Protein AF-A0A8J2HJV4-F1 (afdb_monomer_lite)

Radius of gyration: 29.87 Å; chains: 1; bounding box: 60×46×92 Å

Sequence (138 aa):
MVEAMRQSIADMIKGIERYNPVHLPTLEQYVDVQTRENAYDLEANLTVLKLYQLNPQSFKNDVTAQILLKALTNLPHTDFVLCKCLLSEKIHWVKKYGWQEQSKNVIFIANQDENIKTKNITEKIDFENVAGLMAACL

Organism: Cotesia congregata (NCBI:txid51543)

Foldseek 3Di:
DLVVLVVVVVVCCPDPNLQPCVCLVVLLVSLVVCLVVVHDDLVSLLSNLVNCLVPVPPDDPVSLVSSLVSQVVPPPDCSNVSSVVSVPCVCVVCVVQVWDDDPDDDIHRDDPVVVPDDPPPDPPPDVVVCVVVVVVPD

Secondary structure (DSSP, 8-state):
-HHHHHHHHHHHTSGGGGG-GGGHHHHHHHHHHHHHTT---HHHHHHHHHHHHH-GGG--HHHHHHHHHHHHHTTTSTHHHHHHHHH-THHHHHHHTT-EEETTTEEE---GGGG-----------HHHHHHHHGGG-

InterPro domains:
  IPR009374 Eukaryotic translation initiation factor 3 subunit K [PTHR13022] (4-90)
  IPR016020 Translation initiation factor 3, subunit 12, N-terminal, eukaryotic [G3DSA:1.25.40.250] (1-130)
  IPR016024 Armadillo-type fold [SSF48371] (1-93)
  IPR036390 Winged helix DNA-binding domain superfamily [SSF46785] (92-135)

pLDDT: mean 73.89, std 13.97, range [44.97, 90.81]

Structure (mmCIF, N/CA/C/O backbone):
data_AF-A0A8J2HJV4-F1
#
_entry.id   AF-A0A8J2HJV4-F1
#
loop_
_atom_site.group_PDB
_atom_site.id
_atom_site.type_symbol
_atom_site.label_atom_id
_atom_site.label_alt_id
_atom_site.label_comp_id
_atom_site.label_asym_id
_atom_site.label_entity_id
_atom_site.label_seq_id
_atom_site.pdbx_PDB_ins_code
_atom_site.Cartn_x
_atom_site.Cartn_y
_atom_site.Cartn_z
_atom_site.occupancy
_atom_site.B_iso_or_equiv
_atom_site.auth_seq_id
_atom_site.auth_comp_id
_atom_site.auth_asym_id
_atom_site.auth_atom_id
_atom_site.pdbx_PDB_model_num
ATOM 1 N N . MET A 1 1 ? 15.194 -1.310 -20.869 1.00 66.50 1 MET A N 1
ATOM 2 C CA . MET A 1 1 ? 15.569 -0.024 -20.225 1.00 66.50 1 MET A CA 1
ATOM 3 C C . MET A 1 1 ? 15.377 -0.106 -18.711 1.00 66.50 1 MET A C 1
ATOM 5 O O . MET A 1 1 ? 16.105 0.540 -17.959 1.00 66.50 1 MET A O 1
ATOM 9 N N . VAL A 1 2 ? 14.451 -0.965 -18.271 1.00 74.88 2 VAL A N 1
ATOM 10 C CA . VAL A 1 2 ? 14.159 -1.275 -16.871 1.00 74.88 2 VAL A CA 1
ATOM 11 C C . VAL A 1 2 ? 15.371 -1.654 -16.030 1.00 74.88 2 VAL A C 1
ATOM 13 O O . VAL A 1 2 ? 15.438 -1.192 -14.906 1.00 74.88 2 VAL A O 1
ATOM 16 N N . GLU A 1 3 ? 16.325 -2.456 -16.506 1.00 75.62 3 GLU A N 1
ATOM 17 C CA . GLU A 1 3 ? 17.417 -2.947 -15.640 1.00 75.62 3 GLU A CA 1
ATOM 18 C C . GLU A 1 3 ? 18.335 -1.825 -15.133 1.00 75.62 3 GLU A C 1
ATOM 20 O O . GLU A 1 3 ? 18.703 -1.808 -13.960 1.00 75.62 3 GLU A O 1
ATOM 25 N N . ALA A 1 4 ? 18.630 -0.833 -15.978 1.00 79.94 4 ALA A N 1
ATOM 26 C CA . ALA A 1 4 ? 19.395 0.345 -15.572 1.00 79.94 4 ALA A CA 1
ATOM 27 C C . ALA A 1 4 ? 18.608 1.215 -14.575 1.00 79.94 4 ALA A C 1
ATOM 29 O O . ALA A 1 4 ? 19.161 1.670 -13.572 1.00 79.94 4 ALA A O 1
ATOM 30 N N . MET A 1 5 ? 17.300 1.403 -14.810 1.00 82.44 5 MET A N 1
ATOM 31 C CA . MET A 1 5 ? 16.428 2.102 -13.859 1.00 82.44 5 MET A CA 1
ATOM 32 C C . MET A 1 5 ? 16.299 1.328 -12.549 1.00 82.44 5 MET A C 1
ATOM 34 O O . MET A 1 5 ? 16.360 1.937 -11.493 1.00 82.44 5 MET A O 1
ATOM 38 N N . ARG A 1 6 ? 16.194 0.000 -12.592 1.00 85.69 6 ARG A N 1
ATOM 39 C CA . ARG A 1 6 ? 16.094 -0.870 -11.420 1.00 85.69 6 ARG A CA 1
ATOM 40 C C . ARG A 1 6 ? 17.275 -0.677 -10.489 1.00 85.69 6 ARG A C 1
ATOM 42 O O . ARG A 1 6 ? 17.086 -0.542 -9.288 1.00 85.69 6 ARG A O 1
ATOM 49 N N . GLN A 1 7 ? 18.483 -0.635 -11.040 1.00 84.81 7 GLN A N 1
ATOM 50 C CA . GLN A 1 7 ? 19.688 -0.441 -10.244 1.00 84.81 7 GLN A CA 1
ATOM 51 C C . GLN A 1 7 ? 19.735 0.962 -9.626 1.00 84.81 7 GLN A C 1
ATOM 53 O O . GLN A 1 7 ? 19.989 1.099 -8.433 1.00 84.81 7 GLN A O 1
ATOM 58 N N . SER A 1 8 ? 19.373 1.989 -10.401 1.00 86.19 8 SER A N 1
ATOM 59 C CA . SER A 1 8 ? 19.259 3.360 -9.896 1.00 86.19 8 SER A CA 1
ATOM 60 C C . SER A 1 8 ? 18.186 3.503 -8.810 1.00 86.19 8 SER A C 1
ATOM 62 O O . SER A 1 8 ? 18.425 4.182 -7.816 1.00 86.19 8 SER A O 1
ATOM 64 N N . ILE A 1 9 ? 17.031 2.853 -8.971 1.00 87.00 9 ILE A N 1
ATOM 65 C CA . ILE A 1 9 ? 15.942 2.844 -7.990 1.00 87.00 9 ILE A CA 1
ATOM 66 C C . ILE A 1 9 ? 16.369 2.087 -6.735 1.00 87.00 9 ILE A C 1
ATOM 68 O O . ILE A 1 9 ? 16.154 2.592 -5.640 1.00 87.00 9 ILE A O 1
ATOM 72 N N . ALA A 1 10 ? 17.027 0.934 -6.874 1.00 86.56 10 ALA A N 1
ATOM 73 C CA . ALA A 1 10 ? 17.544 0.163 -5.748 1.00 86.56 10 ALA A CA 1
ATOM 74 C C . ALA A 1 10 ? 18.566 0.961 -4.924 1.00 86.56 10 ALA A C 1
ATOM 76 O O . ALA A 1 10 ? 18.557 0.879 -3.699 1.00 86.56 10 ALA A O 1
ATOM 77 N N . ASP A 1 11 ? 19.420 1.761 -5.567 1.00 86.81 11 ASP A N 1
ATOM 78 C CA . ASP A 1 11 ? 20.338 2.658 -4.862 1.00 86.81 11 ASP A CA 1
ATOM 79 C C . ASP A 1 11 ? 19.619 3.867 -4.242 1.00 86.81 11 ASP A C 1
ATOM 81 O O . ASP A 1 11 ? 19.961 4.277 -3.134 1.00 86.81 11 ASP A O 1
ATOM 85 N N . MET A 1 12 ? 18.584 4.392 -4.903 1.00 83.50 12 MET A N 1
ATOM 86 C CA . MET A 1 12 ? 17.771 5.515 -4.420 1.00 83.50 12 MET A CA 1
ATOM 87 C C . MET A 1 12 ? 16.926 5.158 -3.191 1.00 83.50 12 MET A C 1
ATOM 89 O O . MET A 1 12 ? 16.749 5.988 -2.305 1.00 83.50 12 MET A O 1
ATOM 93 N N . ILE A 1 13 ? 16.417 3.927 -3.104 1.00 83.25 13 ILE A N 1
ATOM 94 C CA . ILE A 1 13 ? 15.582 3.465 -1.982 1.00 83.25 13 ILE A CA 1
ATOM 95 C C . ILE A 1 13 ? 16.391 2.815 -0.849 1.00 83.25 13 ILE A C 1
ATOM 97 O O . ILE A 1 13 ? 15.805 2.255 0.081 1.00 83.25 13 ILE A O 1
ATOM 101 N N . LYS A 1 14 ? 17.729 2.896 -0.880 1.00 84.25 14 LYS A N 1
ATOM 102 C CA . LYS A 1 14 ? 18.583 2.417 0.216 1.00 84.25 14 LYS A CA 1
ATOM 103 C C . LYS A 1 14 ? 18.545 3.362 1.416 1.00 84.25 14 LYS A C 1
ATOM 105 O O . LYS A 1 14 ? 18.671 4.578 1.307 1.00 84.25 14 LYS A O 1
ATOM 110 N N . GLY A 1 15 ? 18.465 2.769 2.606 1.00 82.94 15 GLY A N 1
ATOM 111 C CA . GLY A 1 15 ? 18.585 3.496 3.868 1.00 82.94 15 GLY A CA 1
ATOM 112 C C . GLY A 1 15 ? 17.407 4.434 4.138 1.00 82.94 15 GLY A C 1
ATOM 113 O O . GLY A 1 15 ? 16.247 4.038 4.038 1.00 82.94 15 GLY A O 1
ATOM 114 N N . ILE A 1 16 ? 17.713 5.668 4.541 1.00 79.75 16 ILE A N 1
ATOM 115 C CA . ILE A 1 16 ? 16.722 6.666 4.975 1.00 79.75 16 ILE A CA 1
ATOM 116 C C . ILE A 1 16 ? 15.944 7.302 3.815 1.00 79.75 16 ILE A C 1
ATOM 118 O O . ILE A 1 16 ? 14.814 7.748 4.012 1.00 79.75 16 ILE A O 1
ATOM 122 N N . GLU A 1 17 ? 16.506 7.286 2.603 1.00 82.56 17 GLU A N 1
ATOM 123 C CA . GLU A 1 17 ? 15.908 7.912 1.417 1.00 82.56 17 GLU A CA 1
ATOM 124 C C . GLU A 1 17 ? 14.616 7.218 0.965 1.00 82.56 17 GLU A C 1
ATOM 126 O O . GLU A 1 17 ? 13.777 7.834 0.316 1.00 82.56 17 GLU A O 1
ATOM 131 N N . ARG A 1 18 ? 14.373 5.975 1.396 1.00 82.62 18 ARG A N 1
ATOM 132 C CA . ARG A 1 18 ? 13.139 5.225 1.111 1.00 82.62 18 ARG A CA 1
ATOM 133 C C . ARG A 1 18 ? 11.852 5.961 1.506 1.00 82.62 18 ARG A C 1
ATOM 135 O O . ARG A 1 18 ? 10.795 5.694 0.940 1.00 82.62 18 ARG A O 1
ATOM 142 N N . TYR A 1 19 ? 11.927 6.850 2.494 1.00 83.06 19 TYR A N 1
ATOM 143 C CA . TYR A 1 19 ? 10.780 7.600 3.011 1.00 83.06 19 TYR A CA 1
ATOM 144 C C . TYR A 1 19 ? 10.688 9.026 2.463 1.00 83.06 19 TYR A C 1
ATOM 146 O O . TYR A 1 19 ? 9.786 9.770 2.845 1.00 83.06 19 TYR A O 1
ATOM 154 N N . ASN A 1 20 ? 11.606 9.413 1.579 1.00 85.25 20 ASN A N 1
ATOM 155 C CA . ASN A 1 20 ? 11.635 10.743 1.004 1.00 85.25 20 ASN A CA 1
ATOM 156 C C . ASN A 1 20 ? 10.529 10.878 -0.067 1.00 85.25 20 ASN A C 1
ATOM 158 O O . ASN A 1 20 ? 10.572 10.186 -1.090 1.00 85.25 20 ASN A O 1
ATOM 162 N N . PRO A 1 21 ? 9.533 11.766 0.127 1.00 81.62 21 PRO A N 1
ATOM 163 C CA . PRO A 1 21 ? 8.424 11.929 -0.813 1.00 81.62 21 PRO A CA 1
ATOM 164 C C . PRO A 1 21 ? 8.860 12.499 -2.170 1.00 81.62 21 PRO A C 1
ATOM 166 O O . PRO A 1 21 ? 8.108 12.394 -3.136 1.00 81.62 21 PRO A O 1
ATOM 169 N N . VAL A 1 22 ? 10.068 13.067 -2.274 1.00 87.75 22 VAL A N 1
ATOM 170 C CA . VAL A 1 22 ? 10.624 13.584 -3.536 1.00 87.75 22 VAL A CA 1
ATOM 171 C C . VAL A 1 22 ? 10.830 12.470 -4.565 1.00 87.75 22 VAL A C 1
ATOM 173 O O . VAL A 1 22 ? 10.709 12.722 -5.760 1.00 87.75 22 VAL A O 1
ATOM 176 N N . HIS A 1 23 ? 11.073 11.231 -4.125 1.00 85.62 23 HIS A N 1
ATOM 177 C CA . HIS A 1 23 ? 11.308 10.091 -5.023 1.00 85.62 23 HIS A CA 1
ATOM 178 C C . HIS A 1 23 ? 10.020 9.481 -5.585 1.00 85.62 23 HIS A C 1
ATOM 180 O O . HIS A 1 23 ? 10.066 8.686 -6.524 1.00 85.62 23 HIS A O 1
ATOM 186 N N . LEU A 1 24 ? 8.863 9.863 -5.040 1.00 87.31 24 LEU A N 1
ATOM 187 C CA . LEU A 1 24 ? 7.558 9.332 -5.424 1.00 87.31 24 LEU A CA 1
ATOM 188 C C . LEU A 1 24 ? 7.269 9.456 -6.937 1.00 87.31 24 LEU A C 1
ATOM 190 O O . LEU A 1 24 ? 6.915 8.440 -7.530 1.00 87.31 24 LEU A O 1
ATOM 194 N N . PRO A 1 25 ? 7.468 10.610 -7.611 1.00 89.81 25 PRO A N 1
ATOM 195 C CA . PRO A 1 25 ? 7.172 10.738 -9.042 1.00 89.81 25 PRO A CA 1
ATOM 196 C C . PRO A 1 25 ? 8.061 9.839 -9.912 1.00 89.81 25 PRO A C 1
ATOM 198 O O . PRO A 1 25 ? 7.597 9.253 -10.889 1.00 89.81 25 PRO A O 1
ATOM 201 N N . THR A 1 26 ? 9.333 9.686 -9.533 1.00 90.19 26 THR A N 1
ATOM 202 C CA . THR A 1 26 ? 10.288 8.808 -10.221 1.00 90.19 26 THR A CA 1
ATOM 203 C C . THR A 1 26 ? 9.877 7.343 -10.087 1.00 90.19 26 THR A C 1
ATOM 205 O O . THR A 1 26 ? 9.916 6.591 -11.062 1.00 90.19 26 THR A O 1
ATOM 208 N N . LEU A 1 27 ? 9.439 6.937 -8.893 1.00 89.62 27 LEU A N 1
ATOM 209 C CA . LEU A 1 27 ? 8.946 5.586 -8.640 1.00 89.62 27 LEU A CA 1
ATOM 210 C C . LEU A 1 27 ? 7.633 5.303 -9.388 1.00 89.62 27 LEU A C 1
ATOM 212 O O . LEU A 1 27 ? 7.471 4.219 -9.937 1.00 89.62 27 LEU A O 1
ATOM 216 N N . GLU A 1 28 ? 6.717 6.269 -9.468 1.00 90.81 28 GLU A N 1
ATOM 217 C CA . GLU A 1 28 ? 5.480 6.146 -10.252 1.00 90.81 28 GLU A CA 1
ATOM 218 C C . GLU A 1 28 ? 5.769 5.960 -11.745 1.00 90.81 28 GLU A C 1
ATOM 220 O O . GLU A 1 28 ? 5.197 5.078 -12.387 1.00 90.81 28 GLU A O 1
ATOM 225 N N . GLN A 1 29 ? 6.702 6.742 -12.294 1.00 90.75 29 GLN A N 1
ATOM 226 C CA . GLN A 1 29 ? 7.149 6.568 -13.673 1.00 90.75 29 GLN A CA 1
ATOM 227 C C . GLN A 1 29 ? 7.792 5.191 -13.875 1.00 90.75 29 GLN A C 1
ATOM 229 O O . GLN A 1 29 ? 7.559 4.541 -14.894 1.00 90.75 29 GLN A O 1
ATOM 234 N N . TYR A 1 30 ? 8.564 4.708 -12.900 1.00 90.75 30 TYR A N 1
ATOM 235 C CA . TYR A 1 30 ? 9.136 3.366 -12.946 1.0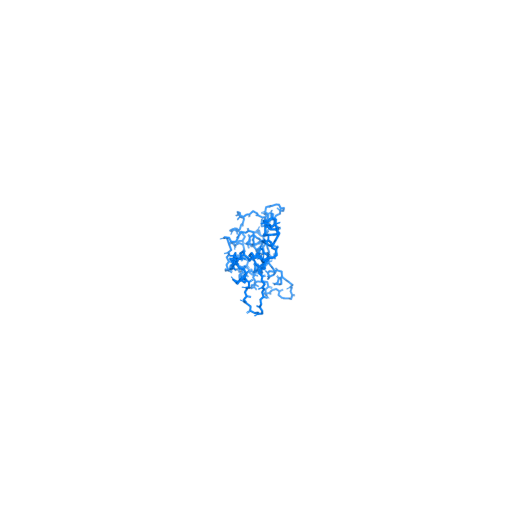0 90.75 30 TYR A CA 1
ATOM 236 C C . TYR A 1 30 ? 8.056 2.270 -12.936 1.00 90.75 30 TYR A C 1
ATOM 238 O O . TYR A 1 30 ? 8.200 1.284 -13.654 1.00 90.75 30 TYR A O 1
ATOM 246 N N . VAL A 1 31 ? 6.946 2.434 -12.207 1.00 90.50 31 VAL A N 1
ATOM 247 C CA . VAL A 1 31 ? 5.792 1.507 -12.248 1.00 90.50 31 VAL A CA 1
ATOM 248 C C . VAL A 1 31 ? 5.125 1.478 -13.632 1.00 90.50 31 VAL A C 1
ATOM 250 O O . VAL A 1 31 ? 4.788 0.398 -14.130 1.00 90.50 31 VAL A O 1
ATOM 253 N N . ASP A 1 32 ? 4.990 2.624 -14.302 1.00 90.50 32 ASP A N 1
ATOM 254 C CA . ASP A 1 32 ? 4.461 2.673 -15.675 1.00 90.50 32 ASP A CA 1
ATOM 255 C C . ASP A 1 32 ? 5.399 1.944 -16.655 1.00 90.50 32 ASP A C 1
ATOM 257 O O . ASP A 1 32 ? 4.971 1.090 -17.437 1.00 90.50 32 ASP A O 1
ATOM 261 N N . VAL A 1 33 ? 6.711 2.183 -16.547 1.00 90.31 33 VAL A N 1
ATOM 262 C CA . VAL A 1 33 ? 7.720 1.485 -17.359 1.00 90.31 33 VAL A CA 1
ATOM 263 C C . VAL A 1 33 ? 7.704 -0.025 -17.092 1.00 90.31 33 VAL A C 1
ATOM 265 O O . VAL A 1 33 ? 7.730 -0.805 -18.043 1.00 90.31 33 VAL A O 1
ATOM 268 N N . GLN A 1 34 ? 7.580 -0.461 -15.832 1.00 88.56 34 GLN A N 1
ATOM 269 C CA . GLN A 1 34 ? 7.413 -1.878 -15.487 1.00 88.56 34 GLN A CA 1
ATOM 270 C C . GLN A 1 34 ? 6.203 -2.493 -16.206 1.00 88.56 34 GLN A C 1
ATOM 272 O O . GLN A 1 34 ? 6.243 -3.656 -16.617 1.00 88.56 34 GLN A O 1
ATOM 277 N N . THR A 1 35 ? 5.110 -1.740 -16.351 1.00 86.50 35 THR A N 1
ATOM 278 C CA . THR A 1 35 ? 3.881 -2.198 -17.019 1.00 86.50 35 THR A CA 1
ATOM 279 C C . THR A 1 35 ? 4.069 -2.336 -18.522 1.00 86.50 35 THR A C 1
ATOM 281 O O . THR A 1 35 ? 3.620 -3.328 -19.093 1.00 86.50 35 THR A O 1
ATOM 284 N N . ARG A 1 36 ? 4.814 -1.424 -19.150 1.00 88.00 36 ARG A N 1
ATOM 285 C CA . ARG A 1 36 ? 5.116 -1.469 -20.589 1.00 88.00 36 ARG A CA 1
ATOM 286 C C . ARG A 1 36 ? 6.152 -2.530 -20.961 1.00 88.00 36 ARG A C 1
ATOM 288 O O . ARG A 1 36 ? 5.973 -3.218 -21.958 1.00 88.00 36 ARG A O 1
ATOM 295 N N . GLU A 1 37 ? 7.216 -2.679 -20.171 1.00 88.31 37 GLU A N 1
ATOM 296 C CA . GLU A 1 37 ? 8.302 -3.644 -20.434 1.00 88.31 37 GLU A CA 1
ATOM 297 C C . GLU A 1 37 ? 8.028 -5.041 -19.838 1.00 88.31 37 GLU A C 1
ATOM 299 O O . GLU A 1 37 ? 8.898 -5.906 -19.877 1.00 88.31 37 GLU A O 1
ATOM 304 N N . ASN A 1 38 ? 6.835 -5.282 -19.277 1.00 84.50 38 ASN A N 1
ATOM 305 C CA . ASN A 1 38 ? 6.471 -6.524 -18.580 1.00 84.50 38 ASN A CA 1
ATOM 306 C C . ASN A 1 38 ? 7.497 -6.968 -17.513 1.00 84.50 38 ASN A C 1
ATOM 308 O O . ASN A 1 38 ? 7.758 -8.153 -17.317 1.00 84.50 38 ASN A O 1
ATOM 312 N N . ALA A 1 39 ? 8.079 -6.002 -16.806 1.00 86.69 39 ALA A N 1
ATOM 313 C CA . ALA A 1 39 ? 9.013 -6.254 -15.719 1.00 86.69 39 ALA A CA 1
ATOM 314 C C . ALA A 1 39 ? 8.322 -6.158 -14.358 1.00 86.69 39 ALA A C 1
ATOM 316 O O . ALA A 1 39 ? 7.247 -5.567 -14.232 1.00 86.69 39 ALA A O 1
ATOM 317 N N . TYR A 1 40 ? 8.934 -6.723 -13.324 1.00 87.00 40 TYR A N 1
ATOM 318 C CA . TYR A 1 40 ? 8.363 -6.698 -11.986 1.00 87.00 40 TYR A CA 1
ATOM 319 C C . TYR A 1 40 ? 9.425 -6.494 -10.917 1.00 87.00 40 TYR A C 1
ATOM 321 O O . TYR A 1 40 ? 10.384 -7.259 -10.820 1.00 87.00 40 TYR A O 1
ATOM 329 N N . ASP A 1 41 ? 9.205 -5.474 -10.097 1.00 89.44 41 ASP A N 1
ATOM 330 C CA . ASP A 1 41 ? 10.045 -5.128 -8.965 1.00 89.44 41 ASP A CA 1
ATOM 331 C C . ASP A 1 41 ? 9.188 -4.903 -7.715 1.00 89.44 41 ASP A C 1
ATOM 333 O O . ASP A 1 41 ? 8.597 -3.841 -7.503 1.00 89.44 41 ASP A O 1
ATOM 337 N N . LEU A 1 42 ? 9.105 -5.938 -6.878 1.00 86.69 42 LEU A N 1
ATOM 338 C CA . LEU A 1 42 ? 8.304 -5.907 -5.658 1.00 86.69 42 LEU A CA 1
ATOM 339 C C . LEU A 1 42 ? 8.778 -4.824 -4.678 1.00 86.69 42 LEU A C 1
ATOM 341 O O . LEU A 1 42 ? 7.951 -4.184 -4.034 1.00 86.69 42 LEU A O 1
ATOM 345 N N . GLU A 1 43 ? 10.085 -4.604 -4.546 1.00 88.19 43 GLU A N 1
ATOM 346 C CA . GLU A 1 43 ? 10.628 -3.693 -3.534 1.00 88.19 43 GLU A CA 1
ATOM 347 C C . GLU A 1 43 ? 10.275 -2.235 -3.846 1.00 88.19 43 GLU A C 1
ATOM 349 O O . GLU A 1 43 ? 9.834 -1.489 -2.960 1.00 88.19 43 GLU A O 1
ATOM 354 N N . ALA A 1 44 ? 10.377 -1.854 -5.121 1.00 89.31 44 ALA A N 1
ATOM 355 C CA . ALA A 1 44 ? 9.922 -0.556 -5.605 1.00 89.31 44 ALA A CA 1
ATOM 356 C C . ALA A 1 44 ? 8.403 -0.396 -5.420 1.00 89.31 44 ALA A C 1
ATOM 358 O O . ALA A 1 44 ? 7.949 0.607 -4.866 1.00 89.31 44 ALA A O 1
ATOM 359 N N . ASN A 1 45 ? 7.624 -1.416 -5.794 1.00 89.94 45 ASN A N 1
ATOM 360 C CA . ASN A 1 45 ? 6.164 -1.408 -5.683 1.00 89.94 45 ASN A CA 1
ATOM 361 C C . ASN A 1 45 ? 5.692 -1.239 -4.228 1.00 89.94 45 ASN A C 1
ATOM 363 O O . ASN A 1 45 ? 4.833 -0.404 -3.940 1.00 89.94 45 ASN A O 1
ATOM 367 N N . LEU A 1 46 ? 6.289 -1.970 -3.282 1.00 88.31 46 LEU A N 1
ATOM 368 C CA . LEU A 1 46 ? 5.986 -1.824 -1.855 1.00 88.31 46 LEU A CA 1
ATOM 369 C C . LEU A 1 46 ? 6.420 -0.457 -1.313 1.00 88.31 46 LEU A C 1
ATOM 371 O O . LEU A 1 46 ? 5.759 0.082 -0.428 1.00 88.31 46 LEU A O 1
ATOM 375 N N . THR A 1 47 ? 7.511 0.113 -1.824 1.00 89.56 47 THR A N 1
ATOM 376 C CA . THR A 1 47 ? 7.983 1.444 -1.415 1.00 89.56 47 THR A CA 1
ATOM 377 C C . THR A 1 47 ? 7.030 2.546 -1.872 1.00 89.56 47 THR A C 1
ATOM 379 O O . THR A 1 47 ? 6.704 3.412 -1.063 1.00 89.56 47 THR A O 1
ATOM 382 N N . VAL A 1 48 ? 6.485 2.469 -3.092 1.00 89.75 48 VAL A N 1
ATOM 383 C CA . VAL A 1 48 ? 5.420 3.380 -3.558 1.00 89.75 48 VAL A CA 1
ATOM 384 C C . VAL A 1 48 ? 4.208 3.310 -2.635 1.00 89.75 48 VAL A C 1
ATOM 386 O O . VAL A 1 48 ? 3.770 4.333 -2.112 1.00 89.75 48 VAL A O 1
ATOM 389 N N . LEU A 1 49 ? 3.714 2.098 -2.358 1.00 87.44 49 LEU A N 1
ATOM 390 C CA . LEU A 1 49 ? 2.584 1.898 -1.449 1.00 87.44 49 LEU A CA 1
ATOM 391 C C . LEU A 1 49 ? 2.881 2.428 -0.040 1.00 87.44 49 LEU A C 1
ATOM 393 O O . LEU A 1 49 ? 2.009 3.009 0.602 1.00 87.44 49 LEU A O 1
ATOM 397 N N . LYS A 1 50 ? 4.119 2.277 0.443 1.00 87.31 50 LYS A N 1
ATOM 398 C CA . LYS A 1 50 ? 4.532 2.784 1.755 1.00 87.31 50 LYS A CA 1
ATOM 399 C C . LYS A 1 50 ? 4.613 4.310 1.801 1.00 87.31 50 LYS A C 1
ATOM 401 O O . LYS A 1 50 ? 4.213 4.904 2.798 1.00 87.31 50 LYS A O 1
ATOM 406 N N . LEU A 1 51 ? 5.097 4.952 0.742 1.00 86.88 51 LEU A N 1
ATOM 407 C CA . LEU A 1 51 ? 5.127 6.412 0.634 1.00 86.88 51 LEU A CA 1
ATOM 408 C C . LEU A 1 51 ? 3.718 7.003 0.548 1.00 86.88 51 LEU A C 1
ATOM 410 O O . LEU A 1 51 ? 3.464 8.044 1.152 1.00 86.88 51 LEU A O 1
ATOM 414 N N . TYR A 1 52 ? 2.807 6.313 -0.136 1.00 86.06 52 TYR A N 1
ATOM 415 C CA . TYR A 1 52 ? 1.383 6.635 -0.176 1.00 86.06 52 TYR A CA 1
ATOM 416 C C . TYR A 1 52 ? 0.704 6.539 1.201 1.00 86.06 52 TYR A C 1
ATOM 418 O O . TYR A 1 52 ? -0.106 7.406 1.517 1.00 86.06 52 TYR A O 1
ATOM 426 N N . GLN A 1 53 ? 1.076 5.569 2.050 1.00 81.12 53 GLN A N 1
ATOM 427 C CA . GLN A 1 53 ? 0.626 5.527 3.456 1.00 81.12 53 GLN A CA 1
ATOM 428 C C . GLN A 1 53 ? 1.110 6.746 4.258 1.00 81.12 53 GLN A C 1
ATOM 430 O O . GLN A 1 53 ? 0.370 7.342 5.036 1.00 81.12 53 GLN A O 1
ATOM 435 N N . LEU A 1 54 ? 2.382 7.121 4.087 1.00 82.06 54 LEU A N 1
ATOM 436 C CA . LEU A 1 54 ? 2.980 8.237 4.828 1.00 82.06 54 LEU A CA 1
ATOM 437 C C . LEU A 1 54 ? 2.460 9.599 4.359 1.00 82.06 54 LEU A C 1
ATOM 439 O O . LEU A 1 54 ? 2.385 10.533 5.155 1.00 82.06 54 LEU A O 1
ATOM 443 N N . ASN A 1 55 ? 2.088 9.705 3.083 1.00 82.75 55 ASN A N 1
ATOM 444 C CA . ASN A 1 55 ? 1.627 10.936 2.454 1.00 82.75 55 ASN A CA 1
ATOM 445 C C . ASN A 1 55 ? 0.271 10.708 1.765 1.00 82.75 55 ASN A C 1
ATOM 447 O O . ASN A 1 55 ? 0.214 10.579 0.541 1.00 82.75 55 ASN A O 1
ATOM 451 N N . PRO A 1 56 ? -0.849 10.739 2.512 1.00 78.56 56 PRO A N 1
ATOM 452 C CA . PRO A 1 56 ? -2.179 10.514 1.941 1.00 78.56 56 PRO A CA 1
ATOM 453 C C . PRO A 1 56 ? -2.550 11.492 0.814 1.00 78.56 56 PRO A C 1
ATOM 455 O O . PRO A 1 56 ? -3.369 11.175 -0.040 1.00 78.56 56 PRO A O 1
ATOM 458 N N . GLN A 1 57 ? -1.935 12.681 0.798 1.00 79.69 57 GLN A N 1
ATOM 459 C CA . GLN A 1 57 ? -2.162 13.722 -0.213 1.00 79.69 57 GLN A CA 1
ATOM 460 C C . GLN A 1 57 ? -1.629 13.347 -1.601 1.00 79.69 57 GLN A C 1
ATOM 462 O O . GLN A 1 57 ? -2.101 13.880 -2.600 1.00 79.69 57 GLN A O 1
ATOM 467 N N . SER A 1 58 ? -0.636 12.457 -1.676 1.00 79.81 58 SER A N 1
ATOM 468 C CA . SER A 1 58 ? -0.037 12.035 -2.941 1.00 79.81 58 SER A CA 1
ATOM 469 C C . SER A 1 58 ? -0.572 10.693 -3.441 1.00 79.81 58 SER A C 1
ATOM 471 O 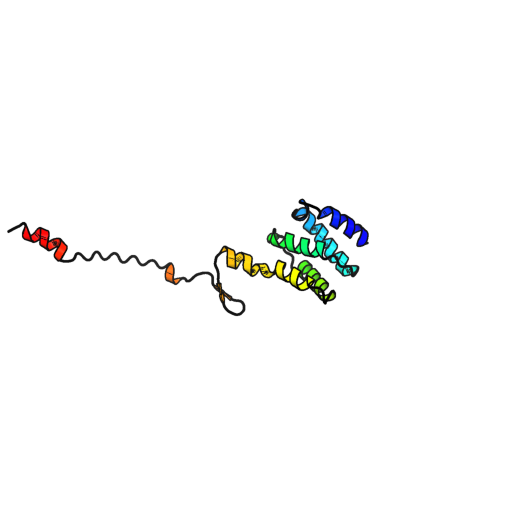O . SER A 1 58 ? -0.074 10.187 -4.440 1.00 79.81 58 SER A O 1
ATOM 473 N N . PHE A 1 59 ? -1.585 10.123 -2.779 1.00 82.94 59 PHE A N 1
ATOM 474 C CA . PHE A 1 59 ? -2.170 8.827 -3.118 1.00 82.94 59 PHE A CA 1
ATOM 475 C C . PHE A 1 59 ? -2.789 8.814 -4.526 1.00 82.94 59 PHE A C 1
ATOM 477 O O . PHE A 1 59 ? -3.718 9.575 -4.809 1.00 82.94 59 PHE A O 1
ATOM 484 N N . LYS A 1 60 ? -2.325 7.907 -5.401 1.00 83.81 60 LYS A N 1
ATOM 485 C CA . LYS A 1 60 ? -2.893 7.702 -6.746 1.00 83.81 60 LYS A CA 1
ATOM 486 C C . LYS A 1 60 ? -3.499 6.311 -6.896 1.00 83.81 60 LYS A C 1
ATOM 488 O O . LYS A 1 60 ? -2.818 5.289 -6.762 1.00 83.81 60 LYS A O 1
ATOM 493 N N . ASN A 1 61 ? -4.783 6.285 -7.253 1.00 83.12 61 ASN A N 1
ATOM 494 C CA . ASN A 1 61 ? -5.531 5.052 -7.501 1.00 83.12 61 ASN A CA 1
ATOM 495 C C . ASN A 1 61 ? -4.984 4.271 -8.703 1.00 83.12 61 ASN A C 1
ATOM 497 O O . ASN A 1 61 ? -4.869 3.050 -8.628 1.00 83.12 61 ASN A O 1
ATOM 501 N N . ASP A 1 62 ? -4.603 4.962 -9.780 1.00 86.12 62 ASP A N 1
ATOM 502 C CA . ASP A 1 62 ? -4.168 4.319 -11.027 1.00 86.12 62 ASP A CA 1
ATOM 503 C C . ASP A 1 62 ? -2.873 3.521 -10.838 1.00 86.12 62 ASP A C 1
ATOM 505 O O . ASP A 1 62 ? -2.803 2.342 -11.182 1.00 86.12 62 ASP A O 1
ATOM 509 N N . VAL A 1 63 ? -1.869 4.136 -10.205 1.00 88.06 63 VAL A N 1
ATOM 510 C CA . VAL A 1 63 ? -0.577 3.494 -9.907 1.00 88.06 63 VAL A CA 1
ATOM 511 C C . VAL A 1 63 ? -0.776 2.316 -8.950 1.00 88.06 63 VAL A C 1
ATOM 513 O O . VAL A 1 63 ? -0.225 1.235 -9.151 1.00 88.06 63 VAL A O 1
ATOM 516 N N . THR A 1 64 ? -1.628 2.488 -7.939 1.00 87.88 64 THR A N 1
ATOM 517 C CA . THR A 1 64 ? -1.985 1.427 -6.991 1.00 87.88 64 THR A CA 1
ATOM 518 C C . THR A 1 64 ? -2.630 0.225 -7.688 1.00 87.88 64 THR A C 1
ATOM 520 O O . THR A 1 64 ? -2.267 -0.923 -7.418 1.00 87.88 64 THR A O 1
ATOM 523 N N . ALA A 1 65 ? -3.569 0.469 -8.605 1.00 85.00 65 ALA A N 1
ATOM 524 C CA . ALA A 1 65 ? -4.221 -0.583 -9.375 1.00 85.00 65 ALA A CA 1
ATOM 525 C C . ALA A 1 65 ? -3.222 -1.324 -10.274 1.00 85.00 65 ALA A C 1
ATOM 527 O O . ALA A 1 65 ? -3.248 -2.552 -10.317 1.00 85.00 65 ALA A O 1
ATOM 528 N N . GLN A 1 66 ? -2.299 -0.608 -10.925 1.00 88.69 66 GLN A N 1
ATOM 529 C CA . GLN A 1 66 ? -1.232 -1.212 -11.732 1.00 88.69 66 GLN A CA 1
ATOM 530 C C . GLN A 1 66 ? -0.328 -2.129 -10.898 1.00 88.69 66 GLN A C 1
ATOM 532 O O . GLN A 1 66 ? -0.061 -3.260 -11.305 1.00 88.69 66 GLN A O 1
ATOM 537 N N . ILE A 1 67 ? 0.084 -1.686 -9.706 1.00 89.06 67 ILE A N 1
ATOM 538 C CA . ILE A 1 67 ? 0.886 -2.495 -8.775 1.00 89.06 67 ILE A CA 1
ATOM 539 C C . ILE A 1 67 ? 0.136 -3.772 -8.374 1.00 89.06 67 ILE A C 1
ATOM 541 O O . ILE A 1 67 ? 0.710 -4.862 -8.392 1.00 89.06 67 ILE A O 1
ATOM 545 N N . LEU A 1 68 ? -1.152 -3.663 -8.036 1.00 85.25 68 LEU A N 1
ATOM 546 C CA . LEU A 1 68 ? -1.975 -4.813 -7.655 1.00 85.25 68 LEU A CA 1
ATOM 547 C C . LEU A 1 68 ? -2.179 -5.795 -8.810 1.00 85.25 68 LEU A C 1
ATOM 549 O O . LEU A 1 68 ? -2.056 -7.002 -8.607 1.00 85.25 68 LEU A O 1
ATOM 553 N N . LEU A 1 69 ? -2.469 -5.293 -10.011 1.00 84.44 69 LEU A N 1
ATOM 554 C CA . LEU A 1 69 ? -2.615 -6.116 -11.211 1.00 84.44 69 LEU A CA 1
ATOM 555 C C . LEU A 1 69 ? -1.318 -6.869 -11.509 1.00 84.44 69 LEU A C 1
ATOM 557 O O . LEU A 1 69 ? -1.353 -8.070 -11.758 1.00 84.44 69 LEU A O 1
ATOM 561 N N . LYS A 1 70 ? -0.168 -6.202 -11.385 1.00 85.31 70 LYS A N 1
ATOM 562 C CA . LYS A 1 70 ? 1.142 -6.844 -11.530 1.00 85.31 70 LYS A CA 1
ATOM 563 C C . LYS A 1 70 ? 1.439 -7.889 -10.459 1.00 85.31 70 LYS A C 1
ATOM 565 O O . LYS A 1 70 ? 2.010 -8.934 -10.759 1.00 85.31 70 LYS A O 1
ATOM 570 N N . ALA A 1 71 ? 1.039 -7.640 -9.218 1.00 84.94 71 ALA A N 1
ATOM 571 C CA . ALA A 1 71 ? 1.164 -8.633 -8.158 1.00 84.94 71 ALA A CA 1
ATOM 572 C C . ALA A 1 71 ? 0.278 -9.867 -8.430 1.00 84.94 71 ALA A C 1
ATOM 574 O O . ALA A 1 71 ? 0.691 -10.988 -8.145 1.00 84.94 71 ALA A O 1
ATOM 575 N N . LEU A 1 72 ? -0.905 -9.685 -9.037 1.00 78.75 72 LEU A N 1
ATOM 576 C CA . LEU A 1 72 ? -1.779 -10.788 -9.463 1.00 78.75 72 LEU A CA 1
ATOM 577 C C . LEU A 1 72 ? -1.200 -11.591 -10.631 1.00 78.75 72 LEU A C 1
ATOM 579 O O . LEU A 1 72 ? -1.397 -12.803 -10.685 1.00 78.75 72 LEU A O 1
ATOM 583 N N . THR A 1 73 ? -0.470 -10.955 -11.552 1.00 81.94 73 THR A N 1
ATOM 584 C CA . THR A 1 73 ? 0.182 -11.680 -12.656 1.00 81.94 73 THR A CA 1
ATOM 585 C C . THR A 1 73 ? 1.327 -12.583 -12.190 1.00 81.94 73 THR A C 1
ATOM 587 O O . THR A 1 73 ? 1.704 -13.490 -12.922 1.00 81.94 73 THR A O 1
ATOM 590 N N . ASN A 1 74 ? 1.826 -12.390 -10.963 1.00 74.62 74 ASN A N 1
ATOM 591 C CA . ASN A 1 74 ? 2.895 -13.186 -10.352 1.00 74.62 74 ASN A CA 1
ATOM 592 C C . ASN A 1 74 ? 2.393 -14.207 -9.313 1.00 74.62 74 ASN A C 1
ATOM 594 O O . ASN A 1 74 ? 3.138 -14.620 -8.421 1.00 74.62 74 ASN A O 1
ATOM 598 N N . LEU A 1 75 ? 1.135 -14.650 -9.409 1.00 63.59 75 LEU A N 1
ATOM 599 C CA . LEU A 1 75 ? 0.667 -15.804 -8.635 1.00 63.59 75 LEU A CA 1
ATOM 600 C C . LEU A 1 75 ? 1.549 -17.035 -8.938 1.00 63.59 75 LEU A C 1
ATOM 602 O O . LEU A 1 75 ? 1.901 -17.251 -10.098 1.00 63.59 75 LEU A O 1
ATOM 606 N N . PRO A 1 76 ? 1.922 -17.849 -7.930 1.00 60.75 76 PRO A N 1
ATOM 607 C CA . PRO A 1 76 ? 1.296 -18.011 -6.611 1.00 60.75 76 PRO A CA 1
ATOM 608 C C . PRO A 1 76 ? 1.954 -17.216 -5.460 1.00 60.75 76 PRO A C 1
ATOM 610 O O . PRO A 1 76 ? 1.711 -17.531 -4.294 1.00 60.75 76 PRO A O 1
ATOM 613 N N . HIS A 1 77 ? 2.801 -16.221 -5.741 1.00 67.81 77 HIS A N 1
ATOM 614 C CA . HIS A 1 77 ? 3.520 -15.488 -4.693 1.00 67.81 77 HIS A CA 1
ATOM 615 C C . HIS A 1 77 ? 2.586 -14.654 -3.793 1.00 67.81 77 HIS A C 1
ATOM 617 O O . HIS A 1 77 ? 1.549 -14.142 -4.216 1.00 67.81 77 HIS A O 1
ATOM 623 N N . THR A 1 78 ? 2.969 -14.491 -2.521 1.00 72.12 78 THR A N 1
ATOM 624 C CA . THR A 1 78 ? 2.209 -13.747 -1.494 1.00 72.12 78 THR A CA 1
ATOM 625 C C . THR A 1 78 ? 2.223 -12.228 -1.685 1.00 72.12 78 THR A C 1
ATOM 627 O O . THR A 1 78 ? 1.674 -11.492 -0.866 1.00 72.12 78 THR A O 1
ATOM 630 N N . ASP A 1 79 ? 2.830 -11.738 -2.758 1.00 79.50 79 ASP A N 1
ATOM 631 C CA . ASP A 1 79 ? 3.016 -10.321 -3.057 1.00 79.50 79 ASP A CA 1
ATOM 632 C C . ASP A 1 79 ? 1.697 -9.550 -3.097 1.00 79.50 79 ASP A C 1
ATOM 634 O O . ASP A 1 79 ? 1.591 -8.449 -2.557 1.00 79.50 79 ASP A O 1
ATOM 638 N N . PHE A 1 80 ? 0.649 -10.163 -3.655 1.00 79.69 80 PHE A N 1
ATOM 639 C CA . PHE A 1 80 ? -0.682 -9.562 -3.675 1.00 79.69 80 PHE A CA 1
ATOM 640 C C . PHE A 1 80 ? -1.232 -9.327 -2.260 1.00 79.69 80 PHE A C 1
ATOM 642 O O . PHE A 1 80 ? -1.862 -8.302 -1.991 1.00 79.69 80 PHE A O 1
ATOM 649 N N . VAL A 1 81 ? -0.955 -10.245 -1.327 1.00 80.44 81 VAL A N 1
ATOM 650 C CA . VAL A 1 81 ? -1.346 -10.105 0.083 1.00 80.44 81 VAL A CA 1
ATOM 651 C C . VAL A 1 81 ? -0.572 -8.960 0.735 1.00 80.44 81 VAL A C 1
ATOM 653 O O . VAL A 1 81 ? -1.174 -8.150 1.437 1.00 80.44 81 VAL A O 1
ATOM 656 N N . LEU A 1 82 ? 0.731 -8.839 0.460 1.00 79.81 82 LEU A N 1
ATOM 657 C CA . LEU A 1 82 ? 1.573 -7.758 0.986 1.00 79.81 82 LEU A CA 1
ATOM 658 C C . LEU A 1 82 ? 1.094 -6.379 0.509 1.00 79.81 82 LEU A C 1
ATOM 660 O O . LEU A 1 82 ? 0.913 -5.474 1.327 1.00 79.81 82 LEU A O 1
ATOM 664 N N . CYS A 1 83 ? 0.803 -6.236 -0.786 1.00 81.88 83 CYS A N 1
ATOM 665 C CA . CYS A 1 83 ? 0.250 -5.004 -1.349 1.00 81.88 83 CYS A CA 1
ATOM 666 C C . CYS A 1 83 ? -1.116 -4.662 -0.733 1.00 81.88 83 CYS A C 1
ATOM 668 O O . CYS A 1 83 ? -1.361 -3.520 -0.345 1.00 81.88 83 CYS A O 1
ATOM 670 N N . LYS A 1 84 ? -1.998 -5.657 -0.566 1.00 78.06 84 LYS A N 1
ATOM 671 C CA . LYS A 1 84 ? -3.314 -5.470 0.064 1.00 78.06 84 LYS A CA 1
ATOM 672 C C . LYS A 1 84 ? -3.209 -5.023 1.527 1.00 78.06 84 LYS A C 1
ATOM 674 O O . LYS A 1 84 ? -3.979 -4.161 1.948 1.00 78.06 84 LYS A O 1
ATOM 679 N N . CYS A 1 85 ? -2.259 -5.567 2.291 1.00 77.50 85 CYS A N 1
ATOM 680 C CA . CYS A 1 85 ? -2.010 -5.150 3.673 1.00 77.50 85 CYS A CA 1
ATOM 681 C C . CYS A 1 85 ? -1.628 -3.669 3.762 1.00 77.50 85 CYS A C 1
ATOM 683 O O . CYS A 1 85 ? -2.117 -2.971 4.650 1.00 77.50 85 CYS A O 1
ATOM 685 N N . LEU A 1 86 ? -0.813 -3.176 2.824 1.00 76.38 86 LEU A N 1
ATOM 686 C CA . LEU A 1 86 ? -0.426 -1.765 2.775 1.00 76.38 86 LEU A CA 1
ATOM 687 C C . LEU A 1 86 ? -1.582 -0.839 2.351 1.00 76.38 86 LEU A C 1
ATOM 689 O O . LEU A 1 86 ? -1.625 0.315 2.759 1.00 76.38 86 LEU A O 1
ATOM 693 N N . LEU A 1 87 ? -2.555 -1.335 1.588 1.00 72.06 87 LEU A N 1
ATOM 694 C CA . LEU A 1 87 ? -3.691 -0.532 1.119 1.00 72.06 87 LEU A CA 1
ATOM 695 C C . LEU A 1 87 ? -4.889 -0.487 2.076 1.00 72.06 87 LEU A C 1
ATOM 697 O O . LEU A 1 87 ? -5.728 0.403 1.962 1.00 72.06 87 LEU A O 1
ATOM 701 N N . SER A 1 88 ? -5.005 -1.416 3.029 1.00 63.94 88 SER A N 1
ATOM 702 C CA . SER A 1 88 ? -6.179 -1.531 3.920 1.00 63.94 88 SER A CA 1
ATOM 703 C C . SER A 1 88 ? -6.251 -0.496 5.066 1.00 63.94 88 SER A C 1
ATOM 705 O O . SER A 1 88 ? -6.835 -0.742 6.122 1.00 63.94 88 SER A O 1
ATOM 707 N N . GLU A 1 89 ? -5.735 0.713 4.851 1.00 52.59 89 GLU A N 1
ATOM 708 C CA . GLU A 1 89 ? -5.723 1.841 5.800 1.00 52.59 89 GLU A CA 1
ATOM 709 C C . GLU A 1 89 ? -7.103 2.400 6.215 1.00 52.59 89 GLU A C 1
ATOM 711 O O . GLU A 1 89 ? -7.177 3.424 6.893 1.00 52.59 89 GLU A O 1
ATOM 716 N N . LYS A 1 90 ? -8.217 1.704 5.957 1.00 52.00 90 LYS A N 1
ATOM 717 C CA . LYS A 1 90 ? -9.447 1.909 6.748 1.00 52.00 90 LYS A CA 1
ATOM 718 C C . LYS A 1 90 ? -9.181 1.737 8.251 1.00 52.00 90 LYS A C 1
ATOM 720 O O . LYS A 1 90 ? -9.735 2.468 9.064 1.00 52.00 90 LYS A O 1
ATOM 725 N N . ILE A 1 91 ? -8.255 0.853 8.622 1.00 52.34 91 ILE A N 1
ATOM 726 C CA . ILE A 1 91 ? -7.833 0.621 10.012 1.00 52.34 91 ILE A CA 1
ATOM 727 C C . ILE A 1 91 ? -7.151 1.850 10.629 1.00 52.34 91 ILE A C 1
ATOM 729 O O . ILE A 1 91 ? -7.283 2.066 11.830 1.00 52.34 91 ILE A O 1
ATOM 733 N N . HIS A 1 92 ? -6.443 2.676 9.853 1.00 50.12 92 HIS A N 1
ATOM 734 C CA . HIS A 1 92 ? -5.695 3.804 10.416 1.00 50.12 92 HIS A CA 1
ATOM 735 C C . HIS A 1 92 ? -6.631 4.828 11.080 1.00 50.12 92 HIS A C 1
ATOM 737 O O . HIS A 1 92 ? -6.408 5.234 12.219 1.00 50.12 92 HIS A O 1
ATOM 743 N N . TRP A 1 93 ? -7.734 5.177 10.418 1.00 48.38 93 TRP A N 1
ATOM 744 C CA . TRP A 1 93 ? -8.717 6.139 10.927 1.00 48.38 93 TRP A CA 1
ATOM 745 C C . TRP A 1 93 ? -9.686 5.514 11.935 1.00 48.38 93 TRP A C 1
ATOM 747 O O . TRP A 1 93 ? -9.974 6.122 12.963 1.00 48.38 93 TRP A O 1
ATOM 757 N N . VAL A 1 94 ? -10.095 4.262 11.712 1.00 55.66 94 VAL A N 1
ATOM 758 C CA . VAL A 1 94 ? -10.939 3.505 12.651 1.00 55.66 94 VAL A CA 1
ATOM 759 C C . VAL A 1 94 ? -10.241 3.331 14.008 1.00 55.66 94 VAL A C 1
ATOM 761 O O . VAL A 1 94 ? -10.840 3.562 15.052 1.00 55.66 94 VAL A O 1
ATOM 764 N N . LYS A 1 95 ? -8.940 3.022 14.022 1.00 49.38 95 LYS A N 1
ATOM 765 C CA . LYS A 1 95 ? -8.160 2.810 15.252 1.00 49.38 95 LYS A CA 1
ATOM 766 C C . LYS A 1 95 ? -7.726 4.118 15.926 1.00 49.38 95 LYS A C 1
ATOM 768 O O . LYS A 1 95 ? -7.660 4.167 17.149 1.00 49.38 95 LYS A O 1
ATOM 773 N N . LYS A 1 96 ? -7.459 5.179 15.152 1.00 50.97 96 LYS A N 1
ATOM 774 C CA . LYS A 1 96 ? -7.093 6.510 15.676 1.00 50.97 96 LYS A CA 1
ATOM 775 C C . LYS A 1 96 ? -8.238 7.185 16.438 1.00 50.97 96 LYS A C 1
ATOM 777 O O . LYS A 1 96 ? -7.970 7.909 17.390 1.00 50.97 96 LYS A O 1
ATOM 782 N N . TYR A 1 97 ? -9.485 6.935 16.040 1.00 54.94 97 TYR A N 1
ATOM 783 C CA . TYR A 1 97 ? -10.676 7.542 16.644 1.00 54.94 97 TYR A CA 1
ATOM 784 C C . TYR A 1 97 ? -11.567 6.544 17.409 1.00 54.94 97 TYR A C 1
ATOM 786 O O . TYR A 1 97 ? -12.631 6.925 17.886 1.00 54.94 97 TYR A O 1
ATOM 794 N N . GLY A 1 98 ? -11.131 5.287 17.567 1.00 55.31 98 GLY A N 1
ATOM 795 C CA . GLY A 1 98 ? -11.829 4.272 18.370 1.00 55.31 98 GLY A CA 1
ATOM 796 C C . GLY A 1 98 ? -13.139 3.759 17.764 1.00 55.31 98 GLY A C 1
ATOM 797 O O . GLY A 1 98 ? -14.010 3.279 18.486 1.00 55.31 98 GLY A O 1
ATOM 798 N N . TRP A 1 99 ? -13.297 3.872 16.450 1.00 62.16 99 TRP A N 1
ATOM 799 C CA . TRP A 1 99 ? -14.511 3.494 15.740 1.00 62.16 99 TRP A CA 1
ATOM 800 C C . TRP A 1 99 ? -14.619 1.972 15.614 1.00 62.16 99 TRP A C 1
ATOM 802 O O . TRP A 1 99 ? -13.610 1.274 15.520 1.00 62.16 99 TRP A O 1
ATOM 812 N N . GLN A 1 100 ? -15.837 1.436 15.625 1.00 57.72 100 GLN A N 1
ATOM 813 C CA . GLN A 1 100 ? -16.065 -0.008 15.515 1.00 57.72 100 GLN A CA 1
ATOM 814 C C . GLN A 1 100 ? -16.659 -0.349 14.153 1.00 57.72 100 GLN A C 1
ATOM 816 O O . GLN A 1 100 ? -17.635 0.258 13.719 1.00 57.72 100 GLN A O 1
ATOM 821 N N . GLU A 1 101 ? -16.070 -1.317 13.457 1.00 59.09 101 GLU A N 1
ATOM 822 C CA . GLU A 1 101 ? -16.611 -1.794 12.186 1.00 59.09 101 GLU A CA 1
ATOM 823 C C . GLU A 1 101 ? -17.709 -2.828 12.468 1.00 59.09 101 GLU A C 1
ATOM 825 O O . GLU A 1 101 ? -17.435 -3.895 13.020 1.00 59.09 101 GLU A O 1
ATOM 830 N N . GLN A 1 102 ? -18.957 -2.515 12.109 1.00 53.69 102 GLN A N 1
ATOM 831 C CA . GLN A 1 102 ? -20.045 -3.494 12.111 1.00 53.69 102 GLN A CA 1
ATOM 832 C C . GLN A 1 102 ? -20.249 -4.053 10.697 1.00 53.69 102 GLN A C 1
ATOM 834 O O . GLN A 1 102 ? -20.007 -3.389 9.689 1.00 53.69 102 GLN A O 1
ATOM 839 N N . SER A 1 103 ? -20.628 -5.332 10.651 1.00 44.97 103 SER A N 1
ATOM 840 C CA . SER A 1 103 ? -20.594 -6.243 9.504 1.00 44.97 103 SER A CA 1
ATOM 841 C C . SER A 1 103 ? -20.850 -5.602 8.133 1.00 44.97 103 SER A C 1
ATOM 843 O O . SER A 1 103 ? -21.937 -5.108 7.855 1.00 44.97 103 SER A O 1
ATOM 845 N N . LYS A 1 104 ? -19.857 -5.748 7.243 1.00 48.38 104 LYS A N 1
ATOM 846 C CA . LYS A 1 104 ? -19.866 -5.380 5.815 1.00 48.38 104 LYS A CA 1
ATOM 847 C C . LYS A 1 104 ? -20.095 -3.882 5.545 1.00 48.38 104 LYS A C 1
ATOM 849 O O . LYS A 1 104 ? -21.103 -3.494 4.966 1.00 48.38 104 LYS A O 1
ATOM 854 N N . ASN A 1 105 ? -19.035 -3.103 5.795 1.00 50.91 105 ASN A N 1
ATOM 855 C CA . ASN A 1 105 ? -18.754 -1.791 5.186 1.00 50.91 105 ASN A CA 1
ATOM 856 C C . ASN A 1 105 ? -19.345 -0.539 5.873 1.00 50.91 105 ASN A C 1
ATOM 858 O O . ASN A 1 105 ? -19.359 0.521 5.249 1.00 50.91 105 ASN A O 1
ATOM 862 N N . VAL A 1 106 ? -19.765 -0.612 7.143 1.00 53.72 106 VAL A N 1
ATOM 863 C CA . VAL A 1 106 ? -20.224 0.560 7.920 1.00 53.72 106 VAL A CA 1
ATOM 864 C C . VAL A 1 106 ? -19.360 0.743 9.177 1.00 53.72 106 VAL A C 1
ATOM 866 O O . VAL A 1 106 ? -19.099 -0.214 9.904 1.00 53.72 106 VAL A O 1
ATOM 869 N N . ILE A 1 107 ? -18.896 1.975 9.423 1.00 60.78 107 ILE A N 1
ATOM 870 C CA . ILE A 1 107 ? -18.004 2.339 10.538 1.00 60.78 107 ILE A CA 1
ATOM 871 C C . ILE A 1 107 ? -18.805 3.126 11.586 1.00 60.78 107 ILE A C 1
ATOM 873 O O . ILE A 1 107 ? -19.372 4.171 11.272 1.00 60.78 107 ILE A O 1
ATOM 877 N N . PHE A 1 108 ? -18.842 2.639 12.827 1.00 62.25 108 PHE A N 1
ATOM 878 C CA . PHE A 1 108 ? -19.523 3.279 13.953 1.00 62.25 108 PHE A CA 1
ATOM 879 C C . PHE A 1 108 ? -18.603 4.284 14.656 1.00 62.25 108 PHE A C 1
ATOM 881 O O . PHE A 1 108 ? -17.576 3.892 15.207 1.00 62.25 108 PHE A O 1
ATOM 888 N N . ILE A 1 109 ? -18.985 5.565 14.634 1.00 62.91 109 ILE A N 1
ATOM 889 C CA . ILE A 1 109 ? -18.146 6.695 15.064 1.00 62.91 109 ILE A CA 1
ATOM 890 C C . ILE A 1 109 ? -18.362 7.063 16.543 1.00 62.91 109 ILE A C 1
ATOM 892 O O . ILE A 1 109 ? -17.391 7.176 17.285 1.00 62.91 109 ILE A O 1
ATOM 896 N N . ALA A 1 110 ? -19.612 7.254 16.977 1.00 58.34 110 ALA A N 1
ATOM 897 C CA . ALA A 1 110 ? -19.996 7.524 18.369 1.00 58.34 110 ALA A CA 1
ATOM 898 C C . ALA A 1 110 ? -21.520 7.395 18.543 1.00 58.34 110 ALA A C 1
ATOM 900 O O . ALA A 1 110 ? -22.268 7.599 17.585 1.00 58.34 110 ALA A O 1
ATOM 901 N N . ASN A 1 111 ? -21.980 7.108 19.767 1.00 60.69 111 ASN A N 1
ATOM 902 C CA . ASN A 1 111 ? -23.398 7.172 20.125 1.00 60.69 111 ASN A CA 1
ATOM 903 C C . ASN A 1 111 ? -23.774 8.622 20.494 1.00 60.69 111 ASN A C 1
ATOM 905 O O . ASN A 1 111 ? -23.152 9.218 21.372 1.00 60.69 111 ASN A O 1
ATOM 909 N N . GLN A 1 112 ? -24.765 9.202 19.814 1.00 52.91 112 GLN A N 1
ATOM 910 C CA . GLN A 1 112 ? -25.171 10.600 20.002 1.00 52.91 112 GLN A CA 1
ATOM 911 C C . GLN A 1 112 ? -25.978 10.830 21.298 1.00 52.91 112 GLN A C 1
ATOM 913 O O . GLN A 1 112 ? -26.050 11.968 21.760 1.00 52.91 112 GLN A O 1
ATOM 918 N N . ASP A 1 113 ? -26.513 9.775 21.924 1.00 57.84 113 ASP A N 1
ATOM 919 C CA . ASP A 1 113 ? -27.325 9.875 23.148 1.00 57.84 113 ASP A CA 1
ATOM 920 C C . ASP A 1 113 ? -26.502 10.144 24.427 1.00 57.84 113 ASP A C 1
ATOM 922 O O . ASP A 1 113 ? -26.997 10.788 25.350 1.00 57.84 113 ASP A O 1
ATOM 926 N N . GLU A 1 114 ? -25.221 9.751 24.493 1.00 51.00 114 GLU A N 1
ATOM 927 C CA . GLU A 1 114 ? -24.376 9.977 25.689 1.00 51.00 114 GLU A CA 1
ATOM 928 C C . GLU A 1 114 ? -23.889 11.433 25.846 1.00 51.00 114 GLU A C 1
ATOM 930 O O . GLU A 1 114 ? -23.444 11.834 26.924 1.00 51.00 114 GLU A O 1
ATOM 935 N N . ASN A 1 115 ? -23.978 12.252 24.791 1.00 51.12 115 ASN A N 1
ATOM 936 C CA . ASN A 1 115 ? -23.531 13.652 24.819 1.00 51.12 115 ASN A CA 1
ATOM 937 C C . ASN A 1 115 ? -24.641 14.627 25.264 1.00 51.12 115 ASN A C 1
ATOM 939 O O . ASN A 1 115 ? -24.386 15.813 25.493 1.00 51.12 115 ASN A O 1
ATOM 943 N N . ILE A 1 116 ? -25.876 14.139 25.430 1.00 55.62 116 ILE A N 1
ATOM 944 C CA . ILE A 1 116 ? -27.002 14.910 25.963 1.00 55.62 116 ILE A CA 1
ATOM 945 C C . ILE A 1 116 ? -26.918 14.881 27.497 1.00 55.62 116 ILE A C 1
ATOM 947 O O . ILE A 1 116 ? -27.574 14.100 28.180 1.00 55.62 116 ILE A O 1
ATOM 951 N N . LYS A 1 117 ? -26.080 15.749 28.078 1.00 56.75 117 LYS A N 1
ATOM 952 C CA . LYS A 1 117 ? -26.055 15.965 29.534 1.00 56.75 117 LYS A CA 1
ATOM 953 C C . LYS A 1 117 ? -27.283 16.764 29.971 1.00 56.75 117 LYS A C 1
ATOM 955 O O . LYS A 1 117 ? -27.233 17.992 30.025 1.00 56.75 117 LYS A O 1
ATOM 960 N N . THR A 1 118 ? -28.360 16.101 30.374 1.00 58.66 118 THR A N 1
ATOM 961 C CA . THR A 1 118 ? -29.392 16.758 31.189 1.00 58.66 118 THR A CA 1
ATOM 962 C C . THR A 1 118 ? -28.905 16.879 32.632 1.00 58.66 118 THR A C 1
ATOM 964 O O . THR A 1 118 ? -28.887 15.907 33.384 1.00 58.66 118 THR A O 1
ATOM 967 N N . LYS A 1 119 ? -28.501 18.090 33.037 1.00 53.59 119 LYS A N 1
ATOM 968 C CA . LYS A 1 119 ? -28.363 18.450 34.455 1.00 53.59 119 LYS A CA 1
ATOM 969 C C . LYS A 1 119 ? -29.763 18.540 35.072 1.00 53.59 119 LYS A C 1
ATOM 971 O O . LYS A 1 119 ? -30.434 19.549 34.884 1.00 53.59 119 LYS A O 1
ATOM 976 N N . ASN A 1 120 ? -30.186 17.534 35.834 1.00 55.69 120 ASN A N 1
ATOM 977 C CA . ASN A 1 120 ? -31.331 17.689 36.734 1.00 55.69 120 ASN A CA 1
ATOM 978 C C . ASN A 1 120 ? -30.848 18.305 38.049 1.00 55.69 120 ASN A C 1
ATOM 980 O O . ASN A 1 120 ? -30.401 17.601 38.950 1.00 55.69 120 ASN A O 1
ATOM 984 N N . ILE A 1 121 ? -30.916 19.634 38.140 1.00 57.09 121 ILE A N 1
ATOM 985 C CA . ILE A 1 121 ? -30.816 20.347 39.415 1.00 57.09 121 ILE A CA 1
ATOM 986 C C . ILE A 1 121 ? -32.239 20.452 39.954 1.00 57.09 121 ILE A C 1
ATOM 988 O O . ILE A 1 121 ? -32.956 21.411 39.689 1.00 57.09 121 ILE A O 1
ATOM 992 N N . THR A 1 122 ? -32.665 19.432 40.686 1.00 58.31 122 THR A N 1
ATOM 993 C CA . THR A 1 122 ? -33.739 19.595 41.663 1.00 58.31 122 THR A CA 1
ATOM 994 C C . THR A 1 122 ? -33.105 19.368 43.021 1.00 58.31 122 THR A C 1
ATOM 996 O O . THR A 1 122 ? -32.897 18.219 43.411 1.00 58.31 122 THR A O 1
ATOM 999 N N . GLU A 1 123 ? -32.750 20.451 43.713 1.00 54.97 123 GLU A N 1
ATOM 1000 C CA . GLU A 1 123 ? -32.466 20.385 45.146 1.00 54.97 123 GLU A CA 1
ATOM 1001 C C . GLU A 1 123 ? -33.757 19.950 45.842 1.00 54.97 123 GLU A C 1
ATOM 1003 O O . GLU A 1 123 ? -34.691 20.731 46.019 1.00 54.97 123 GLU A O 1
ATOM 1008 N N . LYS A 1 124 ? -33.846 18.660 46.174 1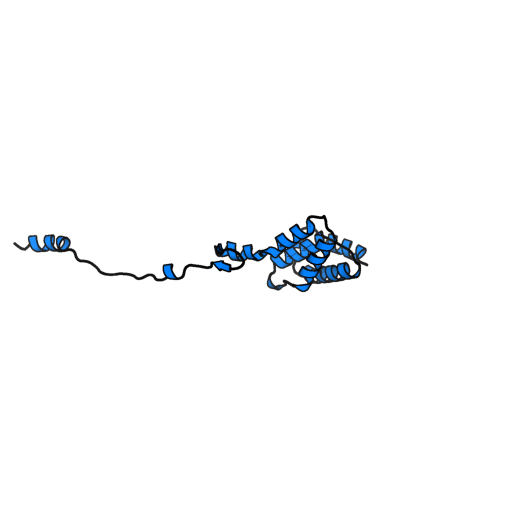.00 61.56 124 LYS A N 1
ATOM 1009 C CA . LYS A 1 124 ? -34.857 18.166 47.101 1.00 61.56 124 LYS A CA 1
ATOM 1010 C C . LYS A 1 124 ? -34.385 18.548 48.495 1.00 61.56 124 LYS A C 1
ATOM 1012 O O . LYS A 1 124 ? -33.455 17.949 49.023 1.00 61.56 124 LYS A O 1
ATOM 1017 N N . ILE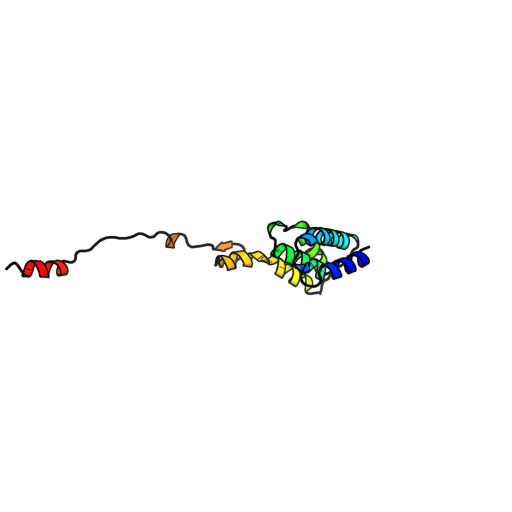 A 1 125 ? -34.977 19.595 49.055 1.00 64.19 125 ILE A N 1
ATOM 1018 C CA . ILE A 1 125 ? -34.816 19.892 50.474 1.00 64.19 125 ILE A CA 1
ATOM 1019 C C . ILE A 1 125 ? -35.717 18.900 51.214 1.00 64.19 125 ILE A C 1
ATOM 1021 O O . ILE A 1 125 ? -36.935 19.070 51.240 1.00 64.19 125 ILE A O 1
ATOM 1025 N N . ASP A 1 126 ? -35.128 17.836 51.758 1.00 63.72 126 ASP A N 1
ATOM 1026 C CA . ASP A 1 126 ? -35.852 16.856 52.567 1.00 63.72 126 ASP A CA 1
ATOM 1027 C C . ASP A 1 126 ? -3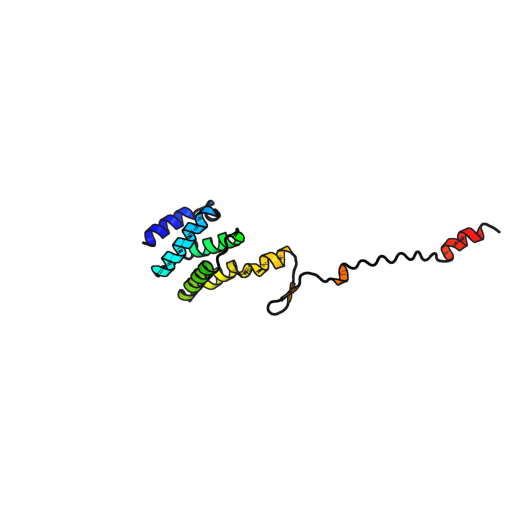6.134 17.423 53.969 1.00 63.72 126 ASP A C 1
ATOM 1029 O O . ASP A 1 126 ? -35.322 18.147 54.552 1.00 63.72 126 ASP A O 1
ATOM 1033 N N . PHE A 1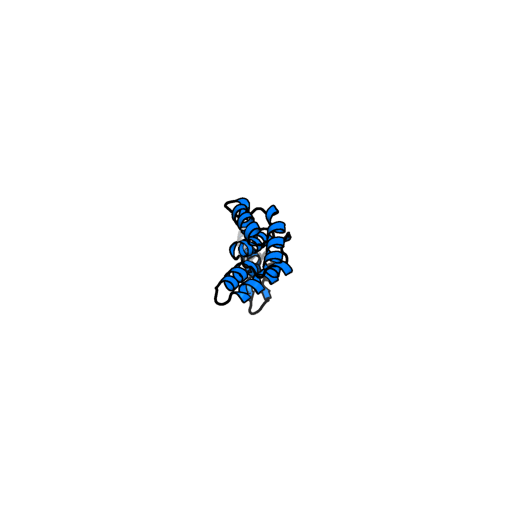 127 ? -37.313 17.110 54.515 1.00 60.00 127 PHE A N 1
ATOM 1034 C CA . PHE A 1 127 ? -37.833 17.706 55.756 1.00 60.00 127 PHE A CA 1
ATOM 1035 C C . PHE A 1 127 ? -36.936 17.444 56.982 1.00 60.00 127 PHE A C 1
ATOM 1037 O O . PHE A 1 127 ? -36.925 18.236 57.923 1.00 60.00 127 PHE A O 1
ATOM 1044 N N . GLU A 1 128 ? -36.122 16.385 56.948 1.00 64.06 128 GLU A N 1
ATOM 1045 C CA . GLU A 1 128 ? -35.132 16.070 57.986 1.00 64.06 128 GLU A CA 1
ATOM 1046 C C . GLU A 1 128 ? -34.057 17.160 58.132 1.00 64.06 128 GLU A C 1
ATOM 1048 O O . GLU A 1 128 ? -33.625 17.446 59.249 1.00 64.06 128 GLU A O 1
ATOM 1053 N N . ASN A 1 129 ? -33.693 17.850 57.043 1.00 63.66 129 ASN A N 1
ATOM 1054 C CA . ASN A 1 129 ? -32.666 18.897 57.074 1.00 63.66 129 ASN A CA 1
ATOM 1055 C C . ASN A 1 129 ? -33.162 20.191 57.740 1.00 63.66 129 ASN A C 1
ATOM 1057 O O . ASN A 1 129 ? -32.360 20.968 58.256 1.00 63.66 129 ASN A O 1
ATOM 1061 N N . VAL A 1 130 ? -34.478 20.432 57.740 1.00 63.34 130 VAL A N 1
ATOM 1062 C CA . VAL A 1 130 ? -35.103 21.626 58.342 1.00 63.34 130 VAL A CA 1
ATOM 1063 C C . VAL A 1 130 ? -35.628 21.330 59.752 1.00 63.34 130 VAL A C 1
ATOM 1065 O O . VAL A 1 130 ? -35.714 22.236 60.582 1.00 63.34 130 VAL A O 1
ATOM 1068 N N . ALA A 1 131 ? -35.906 20.060 60.072 1.00 65.12 131 ALA A N 1
ATOM 1069 C CA . ALA A 1 131 ? -36.365 19.628 61.392 1.00 65.12 131 ALA A CA 1
ATOM 1070 C C . ALA A 1 131 ? -35.397 20.026 62.522 1.00 65.12 131 ALA A C 1
ATOM 1072 O O . ALA A 1 131 ? -35.841 20.459 63.585 1.00 65.12 131 ALA A O 1
ATOM 1073 N N . GLY A 1 132 ? -34.082 19.965 62.272 1.00 66.69 132 GLY A N 1
ATOM 1074 C CA . GLY A 1 132 ? -33.062 20.395 63.235 1.00 66.69 132 GLY A CA 1
ATOM 1075 C C . GLY A 1 132 ? -33.097 21.895 63.557 1.00 66.69 132 GLY A C 1
ATOM 1076 O O . GLY A 1 132 ? -32.813 22.281 64.687 1.00 66.69 132 GLY A O 1
ATOM 1077 N N . LEU A 1 133 ? -33.497 22.739 62.597 1.00 67.44 133 LEU A N 1
ATOM 1078 C CA . LEU A 1 133 ? -33.657 24.184 62.805 1.00 67.44 133 LEU A CA 1
ATOM 1079 C C . LEU A 1 133 ? -34.972 24.517 63.527 1.00 67.44 133 LEU A C 1
ATOM 1081 O O . LEU A 1 133 ? -35.010 25.439 64.333 1.00 67.44 133 LEU A O 1
ATOM 1085 N N . MET A 1 134 ? -36.035 23.747 63.278 1.00 66.06 134 MET A N 1
ATOM 1086 C CA . MET A 1 134 ? -37.356 23.947 63.895 1.00 66.06 134 MET A CA 1
ATOM 1087 C C . MET A 1 134 ? -37.400 23.511 65.368 1.00 66.06 134 MET A C 1
ATOM 1089 O O . MET A 1 134 ? -38.139 24.094 66.156 1.00 66.06 134 MET A O 1
ATOM 1093 N N . ALA A 1 135 ? -36.593 22.520 65.760 1.00 65.31 135 ALA A N 1
ATOM 1094 C CA . ALA A 1 135 ? -36.513 22.041 67.143 1.00 65.31 135 ALA A CA 1
ATOM 1095 C C . ALA A 1 135 ? -35.810 23.022 68.102 1.00 65.31 135 ALA A C 1
ATOM 1097 O O . ALA A 1 135 ? -35.988 22.919 69.310 1.00 65.31 135 ALA A O 1
ATOM 1098 N N . ALA A 1 136 ? -35.027 23.972 67.582 1.00 62.09 136 ALA A N 1
ATOM 1099 C CA . ALA A 1 136 ? -34.271 24.936 68.386 1.00 62.09 136 ALA A CA 1
ATOM 1100 C C . ALA A 1 136 ? -35.070 26.201 68.777 1.00 62.09 136 ALA A C 1
ATOM 1102 O O . ALA A 1 136 ? -34.533 27.069 69.462 1.00 62.09 136 ALA A O 1
ATOM 1103 N N . CYS A 1 137 ? -36.331 26.327 68.341 1.00 57.62 137 CYS A N 1
ATOM 1104 C CA . CYS A 1 137 ? -37.194 27.488 68.605 1.00 57.62 137 CYS A CA 1
ATOM 1105 C C . CYS A 1 137 ? -38.334 27.226 69.614 1.00 57.62 137 CYS A C 1
ATOM 1107 O O . CYS A 1 137 ? -39.268 28.029 69.675 1.00 57.62 137 CYS A O 1
ATOM 1109 N N . LEU A 1 138 ? -38.266 26.143 70.397 1.00 50.16 138 LEU A N 1
ATOM 1110 C CA . LEU A 1 138 ? -39.213 25.820 71.475 1.00 50.16 138 LEU A CA 1
ATOM 1111 C C . LEU A 1 138 ? -38.503 25.692 72.824 1.00 50.16 138 LEU A C 1
ATOM 1113 O O . LEU A 1 138 ? -37.464 24.999 72.873 1.00 50.16 138 LEU A O 1
#